Protein AF-A0A9D2JQS6-F1 (afdb_monomer_lite)

Secondary structure (DSSP, 8-state):
-EE-TTEE-SSSHHHHH-GGGB---TTSPPPPBTTBEEB-TTSHHHHHHHHHHHHHHHHHHT-S--EE---S---S---TTS-GGGTT--

Structure (mmCIF, N/CA/C/O backbone):
data_AF-A0A9D2JQS6-F1
#
_entry.id   AF-A0A9D2JQS6-F1
#
loop_
_atom_site.group_PDB
_atom_site.id
_atom_site.type_symbol
_atom_site.label_atom_id
_atom_site.label_alt_id
_atom_site.label_comp_id
_atom_site.label_asym_id
_atom_site.label_entity_id
_atom_site.label_seq_id
_atom_site.pdbx_PDB_ins_code
_atom_site.Cartn_x
_atom_site.Cartn_y
_atom_site.Cartn_z
_atom_site.occupancy
_atom_site.B_iso_or_equiv
_atom_site.auth_seq_id
_atom_site.auth_comp_id
_atom_site.auth_asym_id
_atom_site.auth_atom_id
_atom_site.pdbx_PDB_model_num
ATOM 1 N N . MET A 1 1 ? -7.808 0.992 17.126 1.00 96.00 1 MET A N 1
ATOM 2 C CA . MET A 1 1 ? -8.007 0.336 15.815 1.00 96.00 1 MET A CA 1
ATOM 3 C C . MET A 1 1 ? -6.665 -0.189 15.325 1.00 96.00 1 MET A C 1
ATOM 5 O O . MET A 1 1 ? -5.650 0.369 15.726 1.00 96.00 1 MET A O 1
ATOM 9 N N . TRP A 1 2 ? -6.640 -1.280 14.561 1.00 98.25 2 TRP A N 1
ATOM 10 C CA . TRP A 1 2 ? -5.411 -1.876 14.022 1.00 98.25 2 TRP A CA 1
ATOM 11 C C . TRP A 1 2 ? -5.417 -1.767 12.496 1.00 98.25 2 TRP A C 1
ATOM 13 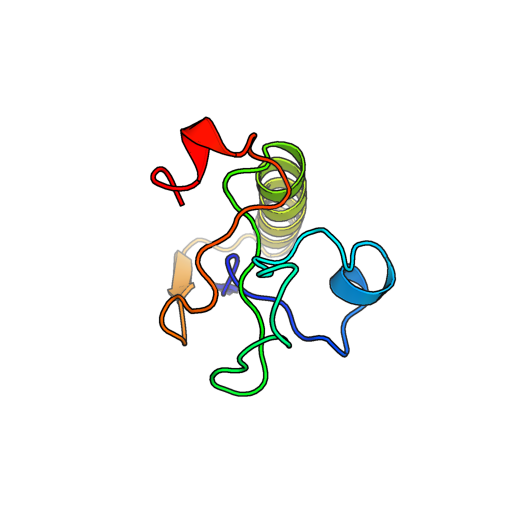O O . TRP A 1 2 ? -6.461 -2.009 11.896 1.00 98.25 2 TRP A O 1
ATOM 23 N N . PHE A 1 3 ? -4.276 -1.414 11.906 1.00 98.06 3 PHE A N 1
ATOM 24 C CA . PHE A 1 3 ? -4.064 -1.349 10.461 1.00 98.06 3 PHE A CA 1
ATOM 25 C C . PHE A 1 3 ? -2.721 -1.976 10.084 1.00 98.06 3 PHE A C 1
ATOM 27 O O . PHE A 1 3 ? -1.757 -1.888 10.845 1.00 98.06 3 PHE A O 1
ATOM 34 N N . GLU A 1 4 ? -2.666 -2.529 8.877 1.00 98.25 4 GLU A N 1
ATOM 35 C CA . GLU A 1 4 ? -1.443 -2.936 8.178 1.00 98.25 4 GLU A CA 1
ATOM 36 C C . GLU A 1 4 ? -1.502 -2.356 6.754 1.00 98.25 4 GLU A C 1
ATOM 38 O O . GLU A 1 4 ? -1.932 -3.034 5.819 1.00 98.25 4 GLU A O 1
ATOM 43 N N . PRO A 1 5 ? -1.213 -1.054 6.601 1.00 97.88 5 PRO A N 1
ATOM 44 C CA . PRO A 1 5 ? -1.511 -0.315 5.377 1.00 97.88 5 PRO A CA 1
ATOM 45 C C . PRO A 1 5 ? -0.542 -0.581 4.225 1.00 97.88 5 PRO A C 1
ATOM 47 O O . PRO A 1 5 ? -0.865 -0.253 3.089 1.00 97.88 5 PRO A O 1
ATOM 50 N N . GLU A 1 6 ? 0.625 -1.172 4.481 1.00 98.06 6 GLU A N 1
ATOM 51 C CA . GLU A 1 6 ? 1.611 -1.489 3.442 1.00 98.06 6 GLU A CA 1
ATOM 52 C C . GLU A 1 6 ? 1.315 -2.799 2.704 1.00 98.06 6 GLU A C 1
ATOM 54 O O . GLU A 1 6 ? 1.999 -3.117 1.730 1.00 98.06 6 GLU A O 1
ATOM 59 N N . MET A 1 7 ? 0.347 -3.593 3.169 1.00 97.88 7 MET A N 1
ATOM 60 C CA . MET A 1 7 ? 0.128 -4.947 2.666 1.00 97.88 7 MET A CA 1
ATOM 61 C C . MET A 1 7 ? -1.168 -5.097 1.893 1.00 97.88 7 MET A C 1
ATOM 63 O O . MET A 1 7 ? -2.163 -4.411 2.122 1.00 97.88 7 MET A O 1
ATOM 67 N N . VAL A 1 8 ? -1.170 -6.087 1.008 1.00 97.50 8 VAL A N 1
ATOM 68 C CA . VAL A 1 8 ? -2.357 -6.491 0.264 1.00 97.50 8 VAL A CA 1
ATOM 69 C C . VAL A 1 8 ? -2.403 -8.009 0.107 1.00 97.50 8 VAL A C 1
ATOM 71 O O . VAL A 1 8 ? -1.390 -8.667 -0.138 1.00 97.50 8 VAL A O 1
ATOM 74 N N . SER A 1 9 ? -3.596 -8.581 0.265 1.00 97.31 9 SER A N 1
ATOM 75 C CA . SER A 1 9 ? -3.869 -9.979 -0.077 1.00 97.31 9 SER A CA 1
ATOM 76 C C . SER A 1 9 ? -4.275 -10.077 -1.545 1.00 97.31 9 SER A C 1
ATOM 78 O O . SER A 1 9 ? -5.056 -9.253 -2.020 1.00 97.31 9 SER A O 1
ATOM 80 N N . GLU A 1 10 ? -3.806 -11.107 -2.247 1.00 96.12 10 GLU A N 1
ATOM 81 C CA . GLU A 1 10 ? -4.258 -11.397 -3.616 1.00 96.12 10 GLU A CA 1
ATOM 82 C C . GLU A 1 10 ? -5.757 -11.747 -3.662 1.00 96.12 10 GLU A C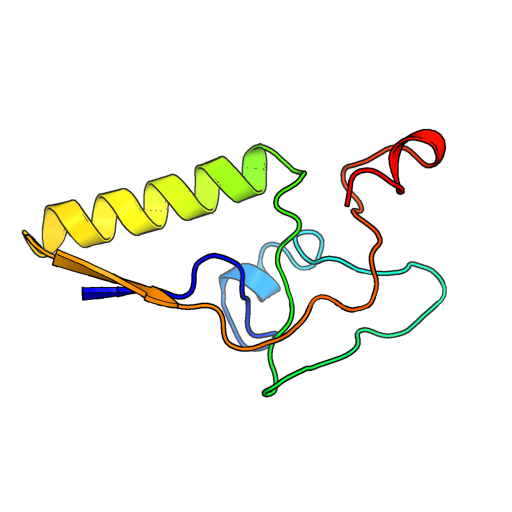 1
ATOM 84 O O . GLU A 1 10 ? -6.418 -11.510 -4.669 1.00 96.12 10 GLU A O 1
ATOM 89 N N . ASP A 1 11 ? -6.310 -12.238 -2.548 1.00 97.38 11 ASP A N 1
ATOM 90 C CA . ASP A 1 11 ? -7.750 -12.429 -2.340 1.00 97.38 11 ASP A CA 1
ATOM 91 C C . ASP A 1 11 ? -8.370 -11.188 -1.673 1.00 97.38 11 ASP A C 1
ATOM 93 O O . ASP A 1 11 ? -8.884 -11.223 -0.554 1.00 97.38 11 ASP A O 1
ATOM 97 N N . SER A 1 12 ? -8.222 -10.028 -2.311 1.00 97.75 12 SER A N 1
ATOM 98 C CA . SER A 1 12 ? -8.840 -8.780 -1.859 1.00 97.75 12 SER A CA 1
ATOM 99 C C . SER A 1 12 ? -9.385 -7.981 -3.035 1.00 97.75 12 SER A C 1
ATOM 101 O O . SER A 1 12 ? -8.886 -8.072 -4.156 1.00 97.75 12 SER A O 1
ATOM 103 N N . ARG A 1 13 ? -10.397 -7.142 -2.774 1.00 97.81 13 ARG A N 1
ATOM 104 C CA . ARG A 1 13 ? -10.945 -6.234 -3.796 1.00 97.81 13 ARG A CA 1
ATOM 105 C C . ARG A 1 13 ? -9.889 -5.270 -4.326 1.00 97.81 13 ARG A C 1
ATOM 107 O O . ARG A 1 13 ? -9.820 -5.067 -5.527 1.00 97.81 13 ARG A O 1
ATOM 114 N N . LEU A 1 14 ? -9.038 -4.751 -3.438 1.00 97.62 14 LEU A N 1
ATOM 115 C CA . LEU A 1 14 ? -7.955 -3.844 -3.812 1.00 97.62 14 LEU A CA 1
ATOM 116 C C . LEU A 1 14 ? -7.023 -4.489 -4.842 1.00 97.62 14 LEU A C 1
ATOM 118 O O . LEU A 1 14 ? -6.711 -3.866 -5.847 1.00 97.62 14 LEU A O 1
ATOM 122 N N . TYR A 1 15 ? -6.627 -5.746 -4.626 1.00 97.19 15 TYR A N 1
ATOM 123 C CA . TYR A 1 15 ? -5.781 -6.461 -5.579 1.00 97.19 15 TYR A CA 1
ATOM 124 C C . TYR A 1 15 ? -6.510 -6.801 -6.882 1.00 97.19 15 TYR A C 1
ATOM 126 O O . TYR A 1 15 ? -5.923 -6.709 -7.954 1.00 97.19 15 TYR A O 1
ATOM 134 N N . ALA A 1 16 ? -7.787 -7.185 -6.805 1.00 97.94 16 ALA A N 1
ATOM 135 C CA . ALA A 1 16 ? -8.584 -7.479 -7.993 1.00 97.94 16 ALA A CA 1
A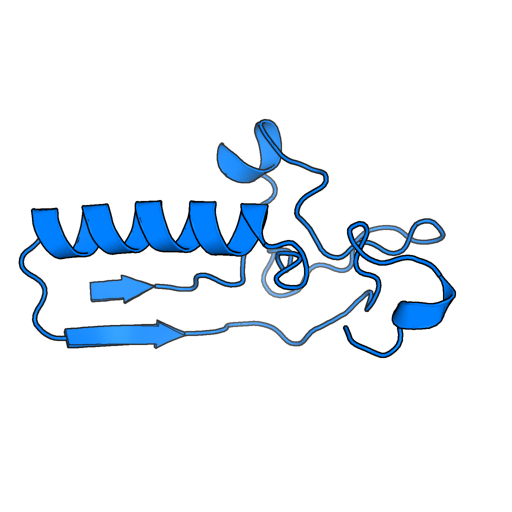TOM 136 C C . ALA A 1 16 ? -8.768 -6.243 -8.895 1.00 97.94 16 ALA A C 1
ATOM 138 O O . ALA A 1 16 ? -8.773 -6.374 -10.117 1.00 97.94 16 ALA A O 1
ATOM 139 N N . GLU A 1 17 ?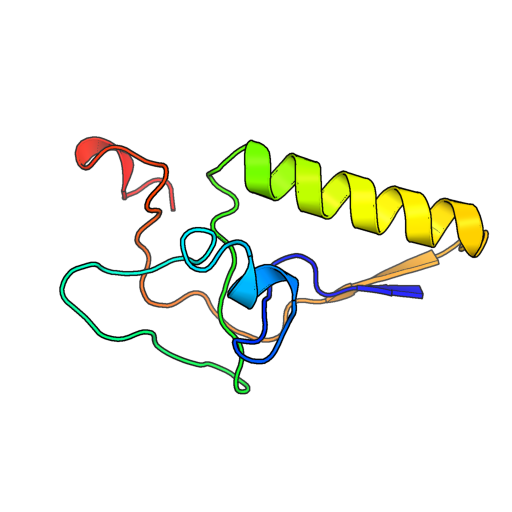 -8.912 -5.059 -8.294 1.00 98.00 17 GLU A N 1
ATOM 140 C CA . GLU A 1 17 ? -9.054 -3.777 -8.995 1.00 98.00 17 GLU A CA 1
ATOM 141 C C . GLU A 1 17 ? -7.702 -3.221 -9.469 1.00 98.00 17 GLU A C 1
ATOM 143 O O . GLU A 1 17 ? -7.618 -2.671 -10.566 1.00 98.00 17 GLU A O 1
ATOM 148 N N . HIS A 1 18 ? -6.645 -3.402 -8.672 1.00 97.38 18 HIS A N 1
ATOM 149 C CA . HIS A 1 18 ? -5.321 -2.821 -8.895 1.00 97.38 18 HIS A CA 1
ATOM 150 C C . HIS A 1 18 ? -4.183 -3.833 -8.652 1.00 97.38 18 HIS A C 1
ATOM 152 O O . HIS A 1 18 ? -3.399 -3.694 -7.705 1.00 97.38 18 HIS A O 1
ATOM 158 N N . PRO A 1 19 ? -4.039 -4.868 -9.500 1.00 94.75 19 PRO A N 1
ATOM 159 C CA . PRO A 1 19 ? -2.968 -5.857 -9.351 1.00 94.75 19 PRO A CA 1
ATOM 160 C C . PRO A 1 19 ? -1.569 -5.270 -9.615 1.00 94.75 19 PRO A C 1
ATOM 162 O O . PRO A 1 19 ? -0.559 -5.877 -9.254 1.00 94.75 19 PRO A O 1
ATOM 165 N N . ASP A 1 20 ? -1.496 -4.102 -10.258 1.00 94.38 20 ASP A N 1
ATOM 166 C CA . ASP A 1 20 ? -0.285 -3.339 -10.567 1.00 94.38 20 ASP A CA 1
ATOM 167 C C . ASP A 1 20 ? 0.236 -2.498 -9.390 1.00 94.38 20 ASP A C 1
ATOM 169 O O . ASP A 1 20 ? 1.365 -2.020 -9.439 1.00 94.38 20 ASP A O 1
ATOM 173 N N . TRP A 1 21 ? -0.536 -2.365 -8.307 1.00 97.00 21 TRP A N 1
ATOM 174 C CA . TRP A 1 21 ? -0.155 -1.577 -7.127 1.00 97.00 21 TRP A CA 1
ATOM 175 C C . TRP A 1 21 ? 0.771 -2.309 -6.153 1.00 97.00 21 TRP A C 1
ATOM 177 O O . TRP A 1 21 ? 1.038 -1.807 -5.067 1.00 97.00 21 TRP A O 1
ATOM 187 N N . CYS A 1 22 ? 1.259 -3.498 -6.504 1.00 95.81 22 CYS A N 1
ATOM 188 C CA . CYS A 1 22 ? 2.186 -4.262 -5.673 1.00 95.81 22 CYS A CA 1
ATOM 189 C C . CYS A 1 22 ? 3.628 -4.092 -6.150 1.00 95.81 22 CYS A C 1
ATOM 191 O O . CYS A 1 22 ? 3.883 -4.043 -7.356 1.00 95.81 22 CYS A O 1
ATOM 193 N N . LEU A 1 23 ? 4.582 -4.149 -5.216 1.00 95.12 23 LEU A N 1
ATOM 194 C CA . LEU A 1 23 ? 5.978 -4.397 -5.567 1.00 95.12 23 LEU A CA 1
ATOM 195 C C . LEU A 1 23 ? 6.072 -5.709 -6.346 1.00 95.12 23 LEU A C 1
ATOM 197 O O . LEU A 1 23 ? 5.580 -6.757 -5.909 1.00 95.12 23 LEU A O 1
ATOM 201 N N . ARG A 1 24 ? 6.672 -5.644 -7.535 1.00 91.56 24 ARG A N 1
ATOM 202 C CA . ARG A 1 24 ? 6.729 -6.783 -8.447 1.00 91.56 24 ARG A CA 1
ATOM 203 C C . ARG A 1 24 ? 7.919 -6.676 -9.376 1.00 91.56 24 ARG A C 1
ATOM 205 O O . ARG A 1 24 ? 7.981 -5.810 -10.242 1.00 91.56 24 ARG A O 1
ATOM 212 N N . ASN A 1 25 ? 8.810 -7.653 -9.282 1.00 89.69 25 ASN A N 1
ATOM 213 C CA . ASN A 1 25 ? 9.883 -7.810 -10.248 1.00 89.69 25 ASN A CA 1
ATOM 214 C C . ASN A 1 25 ? 9.327 -8.374 -11.577 1.00 89.69 25 ASN A C 1
ATOM 216 O O . ASN A 1 25 ? 8.740 -9.456 -11.568 1.00 89.69 25 ASN A O 1
ATOM 220 N N . PRO A 1 26 ? 9.530 -7.717 -12.735 1.00 87.44 26 PRO A N 1
ATOM 221 C CA . PRO A 1 26 ? 8.980 -8.178 -14.015 1.00 87.44 26 PRO A CA 1
ATOM 222 C C . PRO A 1 26 ? 9.595 -9.494 -14.516 1.00 87.44 26 PRO A C 1
ATOM 224 O O . PRO A 1 26 ? 9.013 -10.164 -15.365 1.00 87.44 26 PRO A O 1
ATOM 227 N N . LEU A 1 27 ? 10.763 -9.881 -13.997 1.00 88.88 27 LEU A N 1
ATOM 228 C CA . LEU A 1 27 ? 11.480 -11.095 -14.389 1.00 88.88 27 LEU A CA 1
ATOM 229 C C . LEU A 1 27 ? 11.190 -12.286 -13.465 1.00 88.88 27 LEU A C 1
ATOM 231 O O . LEU A 1 27 ? 11.705 -13.379 -13.707 1.00 88.88 27 LEU A O 1
ATOM 235 N N . ARG A 1 28 ? 10.429 -12.094 -12.378 1.00 87.31 28 ARG A N 1
ATOM 236 C CA . ARG A 1 28 ? 10.184 -13.122 -11.354 1.00 87.31 28 ARG A CA 1
ATOM 237 C C . ARG A 1 28 ? 8.714 -13.157 -10.932 1.00 87.31 28 ARG A C 1
ATOM 239 O O . ARG A 1 28 ? 7.969 -12.199 -11.102 1.00 87.31 28 ARG A O 1
ATOM 246 N N . GLY A 1 29 ? 8.284 -14.298 -10.400 1.00 85.06 29 GLY A N 1
ATOM 247 C CA . GLY A 1 29 ? 6.982 -14.399 -9.737 1.00 85.06 29 GLY A CA 1
ATOM 248 C C . GLY A 1 29 ? 6.993 -13.686 -8.377 1.00 85.06 29 GLY A C 1
ATOM 249 O O . GLY A 1 29 ? 8.071 -13.511 -7.811 1.00 85.06 29 GLY A O 1
ATOM 250 N N . PRO A 1 30 ? 5.821 -13.309 -7.837 1.00 87.81 30 PRO A N 1
ATOM 251 C CA . PRO A 1 30 ? 5.738 -12.613 -6.559 1.00 87.81 30 PRO A CA 1
ATOM 252 C C . PRO A 1 30 ? 6.153 -13.519 -5.392 1.00 87.81 30 PRO A C 1
ATOM 254 O O . PRO A 1 30 ? 5.676 -14.653 -5.257 1.00 87.81 30 PRO A O 1
ATOM 257 N N . VAL A 1 31 ? 7.001 -12.998 -4.508 1.00 89.81 31 VAL A N 1
ATOM 258 C CA . VAL A 1 31 ? 7.376 -13.630 -3.246 1.00 89.81 31 VAL A CA 1
ATOM 259 C C . VAL A 1 31 ? 6.364 -13.242 -2.181 1.00 89.81 31 VAL A C 1
ATOM 261 O O . VAL A 1 31 ? 6.223 -12.077 -1.801 1.00 89.81 31 VAL A O 1
ATOM 264 N N . ARG A 1 32 ? 5.682 -14.253 -1.645 1.00 92.81 32 ARG A N 1
ATOM 265 C CA . ARG A 1 32 ? 4.709 -14.109 -0.560 1.00 92.81 32 ARG A CA 1
ATOM 266 C C . ARG A 1 32 ? 5.402 -14.278 0.787 1.00 92.81 32 ARG A C 1
ATOM 268 O O . ARG A 1 32 ? 6.157 -15.224 0.987 1.00 92.81 32 ARG A O 1
ATOM 275 N N . GLY A 1 33 ? 5.088 -13.399 1.727 1.00 93.50 33 GLY A N 1
ATOM 276 C CA . GLY A 1 33 ? 5.392 -13.550 3.147 1.00 93.50 33 GLY A CA 1
ATOM 277 C C . GLY A 1 33 ? 4.073 -13.493 3.897 1.00 93.50 33 GLY A C 1
ATOM 278 O O . GLY A 1 33 ? 3.270 -12.620 3.596 1.00 93.50 33 GLY A O 1
ATOM 279 N N . ARG A 1 34 ? 3.803 -14.445 4.799 1.00 95.56 34 ARG A N 1
ATOM 280 C CA . ARG A 1 34 ? 2.511 -14.536 5.513 1.00 95.56 34 ARG A CA 1
ATOM 281 C C . ARG A 1 34 ? 1.280 -14.515 4.574 1.00 95.56 34 ARG A C 1
ATOM 283 O O . ARG A 1 34 ? 0.245 -13.972 4.926 1.00 95.56 34 ARG A O 1
ATOM 290 N N . ALA A 1 35 ? 1.411 -15.098 3.376 1.00 95.25 35 ALA A N 1
ATOM 291 C CA . ALA A 1 35 ? 0.383 -15.129 2.324 1.00 95.25 35 ALA A CA 1
ATOM 292 C C . ALA A 1 35 ? -0.101 -13.753 1.799 1.00 95.25 35 ALA A C 1
ATOM 294 O O . ALA A 1 35 ? -1.169 -13.673 1.205 1.00 95.25 35 ALA A O 1
AT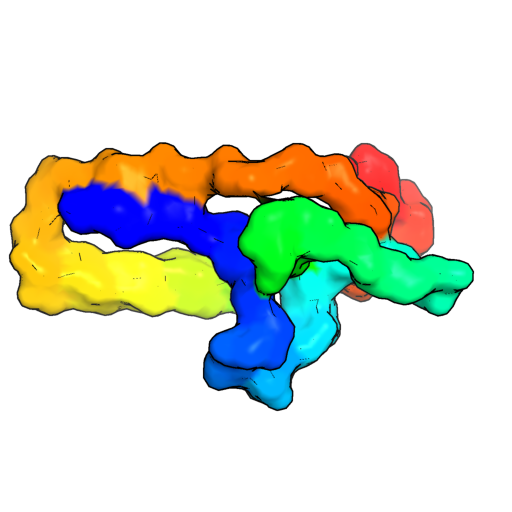OM 295 N N . GLN A 1 36 ? 0.695 -12.693 1.961 1.00 96.69 36 GLN A N 1
ATOM 296 C CA . GLN A 1 36 ? 0.392 -11.339 1.475 1.00 96.69 36 GLN A CA 1
ATOM 297 C C . GLN A 1 36 ? 1.530 -10.772 0.618 1.00 96.69 36 GLN A C 1
ATOM 299 O O . GLN A 1 36 ? 2.657 -11.282 0.657 1.00 96.69 36 GLN A O 1
ATOM 304 N N . LEU A 1 37 ? 1.239 -9.716 -0.142 1.00 96.44 37 LEU A N 1
ATOM 305 C CA . LEU A 1 37 ? 2.168 -8.911 -0.943 1.00 96.44 37 LEU A CA 1
ATOM 306 C C . LEU A 1 37 ? 2.349 -7.520 -0.318 1.00 96.44 37 LEU A C 1
ATOM 308 O O . LEU A 1 37 ? 1.607 -7.150 0.589 1.00 96.44 37 LEU A O 1
ATOM 312 N N . VAL A 1 38 ? 3.343 -6.773 -0.803 1.00 97.06 38 VAL A N 1
ATOM 313 C CA . VAL A 1 38 ? 3.629 -5.397 -0.369 1.00 97.06 38 VAL A CA 1
ATOM 314 C C . VAL A 1 38 ? 3.165 -4.423 -1.450 1.00 97.06 38 VAL A C 1
ATOM 316 O O . VAL A 1 38 ? 3.443 -4.648 -2.629 1.00 97.06 38 VAL A O 1
ATOM 319 N N . LEU A 1 39 ? 2.477 -3.358 -1.049 1.00 97.50 39 LEU A N 1
ATOM 320 C CA . LEU A 1 39 ? 2.061 -2.267 -1.925 1.00 97.50 39 LEU A CA 1
ATOM 321 C C . LEU A 1 39 ? 3.254 -1.400 -2.362 1.00 97.50 39 LEU A C 1
ATOM 323 O O . LEU A 1 39 ? 4.197 -1.179 -1.605 1.00 97.50 39 LEU A O 1
ATOM 327 N N . ASP A 1 40 ? 3.198 -0.882 -3.587 1.00 96.88 40 ASP A N 1
ATOM 328 C CA . ASP A 1 40 ? 4.155 0.085 -4.120 1.00 96.88 40 ASP A CA 1
ATOM 329 C C . ASP A 1 40 ? 3.864 1.483 -3.557 1.00 96.88 40 ASP A C 1
ATOM 331 O O . ASP A 1 40 ? 3.155 2.289 -4.159 1.00 96.88 40 ASP A O 1
ATOM 335 N N . LEU A 1 41 ? 4.423 1.777 -2.382 1.00 96.44 41 LEU A N 1
ATOM 336 C CA . LEU A 1 41 ? 4.291 3.089 -1.741 1.00 96.44 41 LEU A CA 1
ATOM 337 C C . LEU A 1 41 ? 5.169 4.179 -2.379 1.00 96.44 41 LEU A C 1
ATOM 339 O O . LEU A 1 41 ? 5.106 5.330 -1.948 1.00 96.44 41 LEU A O 1
ATOM 343 N N . CYS A 1 42 ? 5.951 3.864 -3.420 1.00 96.19 42 CYS A N 1
ATOM 344 C CA . CYS A 1 42 ? 6.570 4.888 -4.262 1.00 96.19 42 CYS A CA 1
ATOM 345 C C . CYS A 1 42 ? 5.544 5.538 -5.206 1.00 96.19 42 CYS A C 1
ATOM 347 O O . CYS A 1 42 ? 5.794 6.635 -5.708 1.00 96.19 42 CYS A O 1
ATOM 349 N N . ASN A 1 43 ? 4.393 4.891 -5.431 1.00 97.44 43 ASN A N 1
ATOM 350 C CA . ASN A 1 43 ? 3.293 5.415 -6.228 1.00 97.44 43 ASN A CA 1
ATOM 351 C C . ASN A 1 43 ? 2.391 6.338 -5.381 1.00 97.44 43 ASN A C 1
ATOM 353 O O . ASN A 1 43 ? 1.678 5.842 -4.504 1.00 97.44 43 ASN A O 1
ATOM 357 N N . PRO A 1 44 ? 2.320 7.655 -5.667 1.00 97.31 44 PRO A N 1
ATOM 358 C CA . PRO A 1 44 ? 1.461 8.571 -4.915 1.00 97.31 44 PRO A CA 1
ATOM 359 C C . PRO A 1 44 ? -0.017 8.164 -4.917 1.00 97.31 44 PRO A C 1
ATOM 361 O O . PRO A 1 44 ? -0.693 8.337 -3.912 1.00 97.31 44 PRO A O 1
ATOM 364 N N . GLN A 1 45 ? -0.507 7.540 -5.997 1.00 98.12 45 GLN A N 1
ATOM 365 C CA . GLN A 1 45 ? -1.898 7.078 -6.071 1.00 98.12 45 GLN A CA 1
ATOM 366 C C . GLN A 1 45 ? -2.199 5.974 -5.051 1.00 98.12 45 GLN A C 1
ATOM 368 O O . GLN A 1 45 ? -3.298 5.927 -4.502 1.00 98.12 45 GLN A O 1
ATOM 373 N N . VAL A 1 46 ? -1.224 5.100 -4.780 1.00 98.31 46 VAL A N 1
ATOM 374 C CA . VAL A 1 46 ? -1.350 4.047 -3.763 1.00 98.31 46 VAL A CA 1
ATOM 375 C C . VAL A 1 46 ? -1.381 4.678 -2.375 1.00 98.31 46 VAL A C 1
ATOM 377 O O . VAL A 1 46 ? -2.237 4.323 -1.567 1.00 98.31 46 VAL A O 1
ATOM 380 N N . VAL A 1 47 ? -0.490 5.642 -2.115 1.00 98.31 47 VAL A N 1
ATOM 381 C CA . VAL A 1 47 ? -0.445 6.371 -0.838 1.00 98.31 47 VAL A CA 1
ATOM 382 C C . VAL A 1 47 ? -1.769 7.087 -0.576 1.00 98.31 47 VAL A C 1
ATOM 384 O O . VAL A 1 47 ? -2.351 6.896 0.491 1.00 98.31 47 VAL A O 1
ATOM 387 N N . ASP A 1 48 ? -2.279 7.834 -1.556 1.00 98.50 48 ASP A N 1
ATOM 388 C CA . ASP A 1 48 ? -3.547 8.559 -1.447 1.00 98.50 48 ASP A CA 1
ATOM 389 C C . ASP A 1 48 ? -4.717 7.590 -1.206 1.00 98.50 48 ASP A C 1
ATOM 391 O O . ASP A 1 48 ? -5.511 7.778 -0.286 1.00 98.50 48 ASP A O 1
ATOM 395 N N . ALA A 1 49 ? -4.804 6.495 -1.968 1.00 98.12 49 ALA A N 1
ATOM 396 C CA . ALA A 1 49 ? -5.889 5.525 -1.825 1.00 98.12 49 ALA A CA 1
ATOM 397 C C . ALA A 1 49 ? -5.889 4.811 -0.462 1.00 98.12 49 ALA A C 1
ATOM 399 O O . ALA A 1 49 ? -6.956 4.547 0.102 1.00 98.12 49 ALA A O 1
ATOM 400 N N . VAL A 1 50 ? -4.709 4.479 0.069 1.00 97.94 50 VAL A N 1
ATOM 401 C CA . VAL A 1 50 ? -4.566 3.883 1.405 1.00 97.94 50 VAL A CA 1
ATOM 402 C C . VAL A 1 50 ? -4.912 4.909 2.484 1.00 97.94 50 VAL A C 1
ATOM 404 O O . VAL A 1 50 ? -5.671 4.584 3.401 1.00 97.94 50 VAL A O 1
ATOM 407 N N . PHE A 1 51 ? -4.428 6.147 2.348 1.00 98.25 51 PHE A N 1
ATOM 408 C CA . PHE A 1 51 ? -4.730 7.243 3.266 1.00 98.25 51 PHE A CA 1
ATOM 409 C C . PHE A 1 51 ? -6.235 7.499 3.368 1.00 98.25 51 PHE A C 1
ATOM 411 O O . PHE A 1 51 ? -6.769 7.463 4.474 1.00 98.25 51 PHE A O 1
ATOM 418 N N . GLU A 1 52 ? -6.934 7.671 2.244 1.00 98.44 52 GLU A N 1
ATOM 419 C CA . GLU A 1 52 ? -8.376 7.952 2.227 1.00 98.44 52 GLU A CA 1
ATOM 420 C C . GLU A 1 52 ? -9.186 6.832 2.901 1.00 98.44 52 GLU A C 1
ATOM 422 O O . GLU A 1 52 ? -10.081 7.090 3.709 1.00 98.44 52 GLU A O 1
ATOM 427 N N . LYS A 1 53 ? -8.833 5.562 2.649 1.00 97.12 53 LYS A N 1
ATOM 428 C CA . LYS A 1 53 ? -9.489 4.410 3.297 1.00 97.12 53 LYS A CA 1
ATOM 429 C C . LYS A 1 53 ? -9.246 4.383 4.805 1.00 97.12 53 LYS A C 1
ATOM 431 O O . LYS A 1 53 ? -10.171 4.103 5.569 1.00 97.12 53 LYS A O 1
ATOM 436 N N . MET A 1 54 ? -8.015 4.655 5.242 1.00 97.75 54 MET A N 1
ATOM 437 C CA . MET A 1 54 ? -7.688 4.729 6.667 1.00 97.75 54 MET A CA 1
ATOM 438 C C . MET A 1 54 ? -8.402 5.902 7.338 1.00 97.75 54 MET A C 1
ATOM 440 O O . MET A 1 54 ? -9.004 5.714 8.393 1.00 97.75 54 MET A O 1
ATOM 444 N N . ALA A 1 55 ? -8.365 7.090 6.730 1.00 97.88 55 ALA A N 1
ATOM 445 C CA . ALA A 1 55 ? -8.987 8.302 7.249 1.00 97.88 55 ALA A CA 1
ATOM 446 C C . ALA A 1 55 ? -10.494 8.106 7.452 1.00 97.88 55 ALA A C 1
ATOM 448 O O . ALA A 1 55 ? -10.984 8.327 8.560 1.00 97.88 55 ALA A O 1
ATOM 449 N N . ALA A 1 56 ? -11.193 7.574 6.443 1.00 98.12 56 ALA A N 1
ATOM 450 C CA . ALA A 1 56 ? -12.618 7.265 6.531 1.00 98.12 56 ALA A CA 1
ATOM 451 C C . ALA A 1 56 ? -12.933 6.290 7.680 1.00 98.12 56 ALA A C 1
ATOM 453 O O . ALA A 1 56 ? -13.827 6.544 8.485 1.00 98.12 56 ALA A O 1
ATOM 454 N N . ALA A 1 57 ? -12.162 5.205 7.821 1.00 97.44 57 ALA A N 1
ATOM 455 C CA . ALA A 1 57 ? -12.368 4.225 8.891 1.00 97.44 57 ALA A CA 1
ATOM 456 C C . ALA A 1 57 ? -12.094 4.801 10.298 1.00 97.44 57 ALA A C 1
ATOM 458 O O . ALA A 1 57 ? -12.750 4.434 11.280 1.00 97.44 57 ALA A O 1
ATOM 459 N N . VAL A 1 58 ? -11.125 5.710 10.424 1.00 98.00 58 VAL A N 1
ATOM 460 C CA . VAL A 1 58 ? -10.825 6.395 11.690 1.00 98.00 58 VAL A CA 1
ATOM 461 C C . VAL A 1 58 ? -11.919 7.389 12.055 1.00 98.00 58 VAL A C 1
ATOM 463 O O . VAL A 1 58 ? -12.333 7.418 13.216 1.00 98.00 58 VAL A O 1
ATOM 466 N N . GLU A 1 59 ? -12.398 8.167 11.086 1.00 97.94 59 GLU A N 1
ATOM 467 C CA . GLU A 1 59 ? -13.494 9.114 11.277 1.00 97.94 59 GLU A CA 1
ATOM 468 C C . GLU A 1 59 ? -14.784 8.388 11.676 1.00 97.94 59 GLU A C 1
ATOM 470 O O . GLU A 1 59 ? -15.381 8.729 12.698 1.00 97.94 59 GLU A O 1
ATOM 475 N N . GLU A 1 60 ? -15.147 7.322 10.956 1.00 97.88 60 GLU A N 1
ATOM 476 C CA . GLU A 1 60 ? -16.339 6.511 11.233 1.00 97.88 60 GLU A CA 1
ATOM 477 C C . GLU A 1 60 ? -16.291 5.864 12.625 1.00 97.88 60 GLU A C 1
ATOM 479 O O . GLU A 1 60 ? -17.282 5.853 13.357 1.00 97.88 60 GLU A O 1
ATOM 484 N N . SER A 1 61 ? -15.132 5.338 13.026 1.00 97.69 61 SER A N 1
ATOM 485 C CA . SER A 1 61 ? -14.991 4.650 14.316 1.00 97.69 61 SER A CA 1
ATOM 486 C C . SER A 1 61 ? -14.760 5.578 15.510 1.00 97.69 61 SER A C 1
ATOM 488 O O . SER A 1 61 ? -14.873 5.139 16.658 1.00 97.69 61 SER A O 1
ATOM 490 N N . GLY A 1 62 ? -14.363 6.832 15.277 1.00 97.56 62 GLY A N 1
ATOM 491 C CA . GLY A 1 62 ? -13.925 7.754 16.326 1.00 97.56 62 GLY A CA 1
ATOM 492 C C . GLY A 1 62 ? -12.662 7.297 17.069 1.00 97.56 62 GLY A C 1
ATOM 493 O O . GLY A 1 62 ? -12.427 7.726 18.208 1.00 97.56 62 GLY A O 1
ATOM 494 N N . ALA A 1 63 ? -11.856 6.416 16.463 1.00 97.31 63 ALA A N 1
ATOM 495 C CA . ALA A 1 63 ? -10.689 5.814 17.098 1.00 97.31 63 ALA A CA 1
ATOM 496 C C . ALA A 1 63 ? -9.705 6.877 17.624 1.00 97.31 63 ALA A C 1
ATOM 498 O O . ALA A 1 63 ? -9.292 7.786 16.911 1.00 97.31 63 ALA A O 1
ATOM 499 N N . LYS A 1 64 ? -9.292 6.738 18.891 1.00 97.56 64 LYS A N 1
ATOM 500 C CA . LYS A 1 64 ? -8.305 7.629 19.543 1.00 97.56 64 LYS A CA 1
ATOM 501 C C . LYS A 1 64 ? -6.889 7.062 19.579 1.00 97.56 64 LYS A C 1
ATOM 503 O O . LYS A 1 64 ? -5.955 7.747 19.975 1.00 97.56 64 LYS A O 1
ATOM 508 N N . TYR A 1 65 ? -6.745 5.802 19.187 1.00 97.62 65 TYR A N 1
ATOM 509 C CA . TYR A 1 65 ? -5.476 5.097 19.137 1.00 97.62 65 TYR A CA 1
ATOM 510 C C . TYR A 1 65 ? -5.452 4.158 17.934 1.00 97.62 65 TYR A C 1
ATOM 512 O O . TYR A 1 65 ? -6.401 3.390 17.707 1.00 97.62 65 TYR A O 1
ATOM 520 N N . LEU A 1 66 ? -4.337 4.199 17.210 1.00 98.00 66 LEU A N 1
ATOM 521 C CA . LEU A 1 66 ? -4.030 3.316 16.098 1.00 98.00 66 LEU A CA 1
ATOM 522 C C . LEU A 1 66 ? -2.830 2.448 16.460 1.00 98.00 66 LEU A C 1
ATOM 524 O O . LEU A 1 66 ? -1.780 2.962 16.840 1.00 98.00 66 LEU A O 1
ATOM 528 N N . LYS A 1 67 ? -2.984 1.133 16.306 1.00 98.31 67 LYS A N 1
ATOM 529 C CA . LYS A 1 67 ? -1.854 0.219 16.193 1.00 98.31 67 LYS A CA 1
ATOM 530 C C . LYS A 1 67 ? -1.566 0.050 14.705 1.00 98.31 67 LYS A C 1
ATOM 532 O O . LYS A 1 67 ? -2.362 -0.561 13.997 1.00 98.31 67 LYS A O 1
ATOM 537 N N . TRP A 1 68 ? -0.446 0.599 14.269 1.00 98.31 68 TRP A N 1
ATOM 538 C CA . TRP A 1 68 ? 0.096 0.400 12.934 1.00 98.31 68 TRP A CA 1
ATOM 539 C C . TRP A 1 68 ? 1.054 -0.787 12.978 1.00 98.31 68 TRP A C 1
ATOM 541 O O . TRP A 1 68 ? 1.937 -0.829 13.835 1.00 98.31 68 TRP A O 1
ATOM 551 N N . ASP A 1 69 ? 0.845 -1.768 12.115 1.00 98.31 69 ASP A N 1
ATOM 552 C CA . ASP A 1 69 ? 1.620 -3.005 12.069 1.00 98.31 69 ASP A CA 1
ATOM 553 C C . ASP A 1 69 ? 2.150 -3.265 10.661 1.00 98.31 69 ASP A C 1
ATOM 555 O O . ASP A 1 69 ? 1.662 -2.674 9.704 1.00 98.31 69 ASP A O 1
ATOM 559 N N . MET A 1 70 ? 3.139 -4.148 10.545 1.00 97.75 70 MET A N 1
ATOM 560 C CA . MET A 1 70 ? 3.798 -4.471 9.280 1.00 97.75 70 MET A CA 1
ATOM 561 C C . MET A 1 70 ? 4.398 -5.880 9.387 1.00 97.75 70 MET A C 1
ATOM 563 O O . MET A 1 70 ? 5.424 -6.092 10.033 1.00 97.75 70 MET A O 1
ATOM 567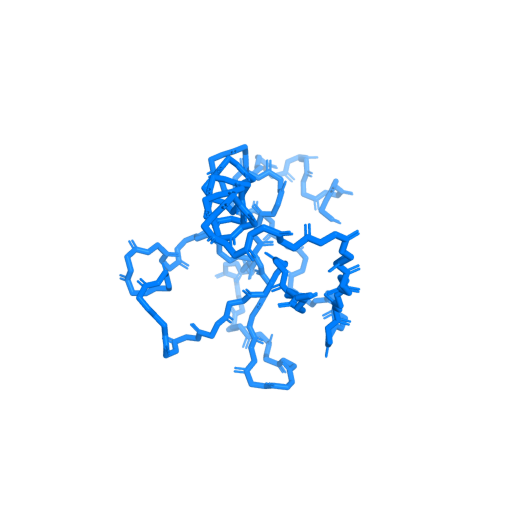 N N . ASN A 1 71 ? 3.723 -6.884 8.814 1.00 97.19 71 ASN A N 1
ATOM 568 C CA . ASN A 1 71 ? 3.948 -8.292 9.167 1.00 97.19 71 ASN A CA 1
ATOM 569 C C . ASN A 1 71 ? 4.804 -9.092 8.168 1.00 97.19 71 ASN A C 1
ATOM 571 O O . ASN A 1 71 ? 4.764 -10.328 8.180 1.00 97.19 71 ASN A O 1
ATOM 575 N N . ARG A 1 72 ? 5.579 -8.443 7.287 1.00 94.94 72 ARG A N 1
ATOM 576 C CA . ARG A 1 72 ? 6.576 -9.134 6.443 1.00 94.94 72 ARG A CA 1
ATOM 577 C C . ARG A 1 72 ? 7.701 -8.213 5.987 1.00 94.94 72 ARG A C 1
ATOM 579 O O . ARG A 1 72 ? 7.473 -7.048 5.729 1.00 94.94 72 ARG A O 1
ATOM 586 N N . TYR A 1 73 ? 8.892 -8.754 5.754 1.00 94.62 73 TYR A N 1
ATOM 587 C CA . TYR A 1 73 ? 9.950 -7.995 5.086 1.00 94.62 73 TYR A CA 1
ATOM 588 C C . TYR A 1 73 ? 9.624 -7.716 3.612 1.00 94.62 73 TYR A C 1
ATOM 590 O O . TYR A 1 73 ? 8.875 -8.463 2.959 1.00 94.62 73 TYR A O 1
ATOM 598 N N . LEU A 1 74 ? 10.254 -6.664 3.088 1.00 91.94 74 LEU A N 1
ATOM 599 C CA . LEU A 1 74 ? 10.279 -6.384 1.661 1.00 91.94 74 LEU A CA 1
ATOM 600 C C . LEU A 1 74 ? 11.018 -7.509 0.923 1.00 91.94 74 LEU A C 1
ATOM 602 O O . LEU A 1 74 ? 12.078 -7.973 1.344 1.00 91.94 74 LEU A O 1
ATOM 606 N N . ALA A 1 75 ? 10.433 -7.948 -0.182 1.00 86.75 75 ALA A N 1
ATOM 607 C CA . ALA A 1 75 ? 11.042 -8.828 -1.170 1.00 86.75 75 ALA A CA 1
ATOM 608 C C . ALA A 1 75 ? 10.604 -8.329 -2.550 1.00 86.75 75 ALA A C 1
ATOM 610 O O . ALA A 1 75 ? 9.659 -7.550 -2.634 1.00 86.75 75 ALA A O 1
ATOM 611 N N . ASP A 1 76 ? 11.286 -8.756 -3.613 1.00 82.00 76 ASP A N 1
ATOM 612 C CA . ASP A 1 76 ? 11.010 -8.281 -4.976 1.00 82.00 76 ASP A CA 1
ATOM 613 C C . ASP A 1 76 ? 11.030 -6.750 -5.097 1.00 82.00 76 ASP A C 1
ATOM 615 O O . ASP A 1 76 ? 10.124 -6.172 -5.689 1.00 82.00 76 ASP A O 1
ATOM 619 N N . LEU A 1 77 ? 12.068 -6.112 -4.533 1.00 89.62 77 LEU A N 1
ATOM 620 C CA . LEU A 1 77 ? 12.300 -4.660 -4.548 1.00 89.62 77 LEU A CA 1
ATOM 621 C C . LEU A 1 77 ? 12.352 -4.119 -5.984 1.00 89.62 77 LEU A C 1
ATOM 623 O O . LEU A 1 77 ? 13.410 -4.040 -6.609 1.00 89.62 77 LEU A O 1
ATOM 627 N N . TYR A 1 78 ? 11.175 -3.834 -6.522 1.00 94.00 78 TYR A N 1
ATOM 628 C CA . TYR A 1 78 ? 10.944 -3.261 -7.830 1.00 94.00 78 TYR A CA 1
ATOM 629 C C . TYR A 1 78 ? 9.586 -2.567 -7.785 1.00 94.00 78 TYR A C 1
ATOM 631 O O . TYR A 1 78 ? 8.555 -3.230 -7.633 1.00 94.00 78 TYR A O 1
ATOM 639 N N . ALA A 1 79 ? 9.600 -1.244 -7.900 1.00 94.75 79 ALA A N 1
ATOM 640 C CA . ALA A 1 79 ? 8.409 -0.407 -7.905 1.00 94.75 79 ALA A CA 1
ATOM 641 C C . ALA A 1 79 ? 7.988 -0.164 -9.359 1.00 94.75 79 ALA A C 1
ATOM 643 O O . ALA A 1 79 ? 8.715 0.522 -10.087 1.00 94.75 79 ALA A O 1
ATOM 644 N N . PRO A 1 80 ? 6.846 -0.702 -9.824 1.00 92.44 80 PRO A N 1
ATOM 645 C CA . PRO A 1 80 ? 6.368 -0.467 -11.187 1.00 92.44 80 PRO A CA 1
ATOM 646 C C . PRO A 1 80 ? 6.148 1.016 -11.508 1.00 92.44 80 PRO A C 1
ATOM 648 O O . PRO A 1 80 ? 6.215 1.402 -12.674 1.00 92.44 80 PRO A O 1
ATOM 651 N N . SER A 1 81 ? 5.910 1.844 -10.487 1.00 94.94 81 SER A N 1
ATOM 652 C CA . SER A 1 81 ? 5.718 3.290 -10.626 1.00 94.94 81 SER A CA 1
ATOM 653 C C . SER A 1 81 ? 6.999 4.087 -10.901 1.00 94.94 81 SER A C 1
ATOM 655 O O . SER A 1 81 ? 6.915 5.242 -11.326 1.00 94.94 81 SER A O 1
ATOM 657 N N . LEU A 1 82 ? 8.184 3.503 -10.688 1.00 95.56 82 LEU A N 1
ATOM 658 C CA . LEU A 1 82 ? 9.465 4.185 -10.876 1.00 95.56 82 LEU A CA 1
ATOM 659 C C . LEU A 1 82 ? 10.123 3.822 -12.216 1.00 95.56 82 LEU A C 1
ATOM 661 O O . LEU A 1 82 ? 10.062 2.671 -12.660 1.00 95.56 82 LEU A O 1
ATOM 665 N N . PRO A 1 83 ? 10.840 4.763 -12.857 1.00 95.00 83 PRO A N 1
ATOM 666 C CA . PRO A 1 83 ? 11.647 4.431 -14.021 1.00 95.00 83 PRO A CA 1
ATOM 667 C C . PRO A 1 83 ? 12.876 3.580 -13.626 1.00 95.00 83 PRO A C 1
ATOM 669 O O . PRO A 1 83 ? 13.280 3.588 -12.456 1.00 95.00 83 PRO A O 1
ATOM 672 N N . PRO A 1 84 ? 13.498 2.841 -14.570 1.00 93.44 84 PRO A N 1
ATOM 673 C CA . PRO A 1 84 ? 14.583 1.892 -14.281 1.00 93.44 84 PRO A CA 1
ATOM 674 C C . PRO A 1 84 ? 15.750 2.467 -13.465 1.00 93.44 84 PRO A C 1
ATOM 676 O O . PRO A 1 84 ? 16.295 1.798 -12.589 1.00 93.44 84 PRO A O 1
ATOM 679 N N . GLU A 1 85 ? 16.120 3.719 -13.717 1.00 96.38 85 GLU A N 1
ATOM 680 C CA . GLU A 1 85 ? 17.205 4.433 -13.046 1.00 96.38 85 GLU A CA 1
ATOM 681 C C . GLU A 1 85 ? 16.925 4.750 -11.568 1.00 96.38 85 GLU A C 1
ATOM 683 O O . GLU A 1 85 ? 17.868 4.947 -10.800 1.00 96.38 85 GLU A O 1
ATOM 688 N N . ARG A 1 86 ? 15.651 4.743 -11.151 1.00 95.75 86 ARG A N 1
ATOM 689 C CA . ARG A 1 86 ? 15.210 5.044 -9.779 1.00 95.75 86 ARG A CA 1
ATOM 690 C C . ARG A 1 86 ? 14.827 3.808 -8.969 1.00 95.75 86 ARG A C 1
ATOM 692 O O . ARG A 1 86 ? 14.462 3.929 -7.810 1.00 95.75 86 ARG A O 1
ATOM 699 N N . GLN A 1 87 ? 14.996 2.602 -9.511 1.00 94.06 87 GLN A N 1
ATOM 700 C CA . GLN A 1 87 ? 14.642 1.347 -8.821 1.00 94.06 87 GLN A CA 1
ATOM 701 C C . GLN A 1 87 ? 15.443 1.073 -7.531 1.00 94.06 87 GLN A C 1
ATOM 703 O O . GLN A 1 87 ? 15.159 0.120 -6.818 1.00 94.06 87 GLN A O 1
ATOM 708 N N . ARG A 1 88 ? 16.453 1.894 -7.213 1.00 90.94 88 ARG A N 1
ATOM 709 C CA . ARG A 1 88 ? 17.199 1.843 -5.942 1.00 90.94 88 ARG A CA 1
ATOM 710 C C . ARG A 1 88 ? 16.581 2.694 -4.826 1.00 90.94 88 ARG A C 1
ATOM 712 O O . ARG A 1 88 ? 17.143 2.731 -3.739 1.00 90.94 88 ARG A O 1
ATOM 719 N N . GLU A 1 89 ? 15.493 3.403 -5.113 1.00 90.38 89 GLU A N 1
ATOM 720 C CA . GLU A 1 89 ? 14.735 4.205 -4.141 1.00 90.38 89 GLU A CA 1
ATOM 721 C C . GLU A 1 89 ? 13.611 3.407 -3.457 1.00 90.38 89 GLU A C 1
ATOM 723 O O . GLU A 1 89 ? 12.944 3.945 -2.577 1.00 90.38 89 GLU A O 1
ATOM 728 N N . VAL A 1 90 ? 13.411 2.154 -3.882 1.00 85.56 90 VAL A N 1
ATOM 729 C CA . VAL A 1 90 ? 12.411 1.208 -3.362 1.00 85.56 90 VAL A CA 1
ATOM 730 C C . VAL A 1 90 ? 12.834 0.630 -2.018 1.00 85.56 90 VAL A C 1
ATOM 732 O O . VAL A 1 90 ? 14.006 0.195 -1.913 1.00 85.56 90 VAL A O 1
#

Sequence (90 aa):
MWFEPEMVSEDSRLYAEHPDWCLRNPLRGPVRGRAQLVLDLCNPQVVDAVFEKMAAAVEESGAKYLKWDMNRYLADLYAPSLPPERQREV

Radius of gyration: 13.87 Å; chains: 1; bounding box: 34×24×34 Å

pLDDT: mean 95.41, std 3.62, range [82.0, 98.5]

Foldseek 3Di:
DEDALQKDACPDPCCVVCVLQFQADPVDDADDDPRITTGQPVDVVSVVVSVVVVVVVCVVVVDPDYHHDHRDDDDNQARPPDDPVCSVVD